Protein AF-A0A0D2UWC0-F1 (afdb_monomer_lite)

Sequence (132 aa):
METRSGVKDSIPAWIKFSVQAPGEIPYSGIYYDPPEEEKYVFKHPHTKRPKSLRIYESHAGMSSIDAATGSISRNLDNPLLVVPLKPSVAEFPAAKKEEQSD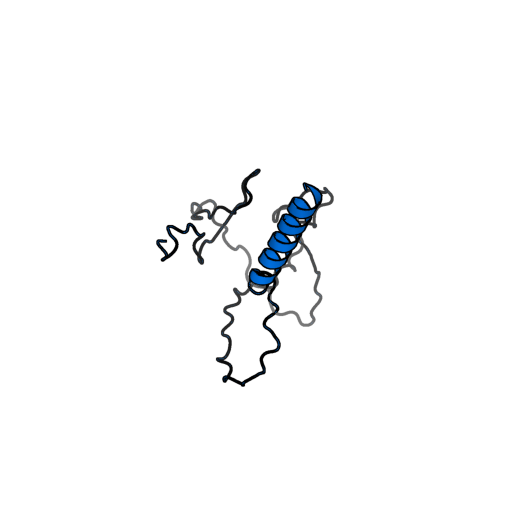RLSNLVGAGYQAFEDAILNKLTKAAKKQQK

Organism: Gossypium raimondii (NCBI:txid29730)

Structure (mmCIF, N/CA/C/O backbone):
data_AF-A0A0D2UWC0-F1
#
_entry.id   AF-A0A0D2UWC0-F1
#
loop_
_atom_site.group_PDB
_atom_site.id
_atom_site.type_symbol
_atom_site.label_atom_id
_atom_site.label_alt_id
_atom_site.label_comp_id
_atom_site.label_asym_id
_atom_site.label_entity_id
_atom_site.label_seq_id
_atom_site.pdbx_PDB_ins_code
_atom_site.Cartn_x
_atom_site.Cartn_y
_atom_site.Cartn_z
_atom_site.occupancy
_atom_site.B_iso_or_equiv
_atom_site.auth_seq_id
_atom_site.auth_comp_id
_atom_site.auth_asym_id
_atom_site.auth_atom_id
_atom_site.pdbx_PDB_model_num
ATOM 1 N N . MET A 1 1 ? -18.758 -11.211 12.415 1.00 65.81 1 MET A N 1
ATOM 2 C CA . MET A 1 1 ? -18.739 -12.634 12.840 1.00 65.81 1 MET A CA 1
ATOM 3 C C . MET A 1 1 ? -19.282 -12.731 14.249 1.00 65.81 1 MET A C 1
ATOM 5 O O . MET A 1 1 ? -18.874 -11.937 15.088 1.00 65.81 1 MET A O 1
ATOM 9 N N . GLU A 1 2 ? -20.167 -13.685 14.517 1.00 73.88 2 GLU A N 1
ATOM 10 C CA . GLU A 1 2 ? -20.607 -13.956 15.886 1.00 73.88 2 GLU A CA 1
ATOM 11 C C . GLU A 1 2 ? -19.516 -14.723 16.634 1.00 73.88 2 GLU A C 1
ATOM 13 O O . GLU A 1 2 ? -19.053 -15.776 16.195 1.00 73.88 2 GLU A O 1
ATOM 18 N N . THR A 1 3 ? -19.067 -14.172 17.754 1.00 81.25 3 THR A N 1
ATOM 19 C 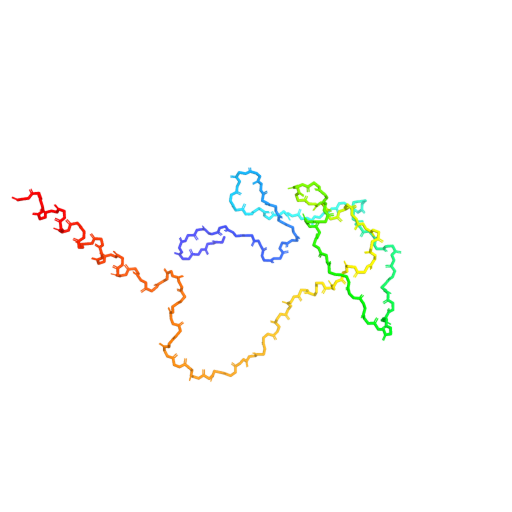CA . THR A 1 3 ? -18.187 -14.849 18.703 1.00 81.25 3 THR A CA 1
ATOM 20 C C . THR A 1 3 ? -18.947 -15.075 20.008 1.00 81.25 3 THR A C 1
ATOM 22 O O . THR A 1 3 ? -20.000 -14.484 20.247 1.00 81.25 3 THR A O 1
ATOM 25 N N . ARG A 1 4 ? -18.395 -15.896 20.914 1.00 78.44 4 ARG A N 1
ATOM 26 C CA . ARG A 1 4 ? -18.963 -16.090 22.266 1.00 78.44 4 ARG A CA 1
ATOM 27 C C . ARG A 1 4 ? -19.143 -14.781 23.055 1.00 78.44 4 ARG A C 1
ATOM 29 O O . ARG A 1 4 ? -19.887 -14.779 24.025 1.00 78.44 4 ARG A O 1
ATOM 36 N N . SER A 1 5 ? -18.463 -13.700 22.662 1.00 78.88 5 SER A N 1
ATOM 37 C CA . SER A 1 5 ? -18.536 -12.375 23.289 1.00 78.88 5 SER A CA 1
ATOM 38 C C . SER A 1 5 ? -19.416 -11.371 22.529 1.00 78.88 5 SER A C 1
ATOM 40 O O . SER A 1 5 ? -19.450 -10.209 22.920 1.00 78.88 5 SER A O 1
ATOM 42 N N . GLY A 1 6 ? -20.085 -11.776 21.443 1.00 86.50 6 GLY A N 1
ATOM 43 C CA . GLY A 1 6 ? -20.956 -10.915 20.634 1.00 86.50 6 GLY A CA 1
ATOM 44 C C . GLY A 1 6 ? -20.535 -10.798 19.166 1.00 86.50 6 GLY A C 1
ATOM 45 O O . GLY A 1 6 ? -19.699 -11.554 18.671 1.00 86.50 6 GLY A O 1
ATOM 46 N N . VAL A 1 7 ? -21.136 -9.849 18.444 1.00 84.44 7 VAL A N 1
ATOM 47 C CA . VAL A 1 7 ? -20.822 -9.594 17.029 1.00 84.44 7 VAL A CA 1
ATOM 48 C C . VAL A 1 7 ? -19.527 -8.792 16.932 1.00 84.44 7 VAL A C 1
ATOM 50 O O . VAL A 1 7 ? -19.414 -7.704 17.493 1.00 84.44 7 VAL A O 1
ATOM 53 N N . LYS A 1 8 ? -18.545 -9.333 16.211 1.00 83.81 8 LYS A N 1
ATOM 54 C CA . LYS A 1 8 ? -17.288 -8.656 15.894 1.00 83.81 8 LYS A CA 1
ATOM 55 C C . LYS A 1 8 ? -17.228 -8.312 14.414 1.00 83.81 8 LYS A C 1
ATOM 57 O O . LYS A 1 8 ? -17.226 -9.218 13.571 1.00 83.81 8 LYS A O 1
ATOM 62 N N . ASP A 1 9 ? -17.085 -7.027 14.129 1.00 84.38 9 ASP A N 1
ATOM 63 C CA . ASP A 1 9 ? -16.753 -6.536 12.799 1.00 84.38 9 ASP A CA 1
ATOM 64 C C . ASP A 1 9 ? -15.237 -6.475 12.645 1.00 84.38 9 ASP A C 1
ATOM 66 O O . ASP A 1 9 ? -14.488 -6.079 13.541 1.00 84.38 9 ASP A O 1
ATOM 70 N N . SER A 1 10 ? -14.746 -7.009 11.537 1.00 86.62 10 SER A N 1
ATOM 71 C CA . SER A 1 10 ? -13.321 -7.082 11.239 1.00 86.62 10 SER A CA 1
ATOM 72 C C . SER A 1 10 ? -13.139 -7.020 9.739 1.00 86.62 10 SER A C 1
ATOM 74 O O . SER A 1 10 ? -13.931 -7.583 8.983 1.00 86.62 10 SER A O 1
ATOM 76 N N . ILE A 1 11 ? -12.081 -6.340 9.316 1.00 88.94 11 ILE A N 1
ATOM 77 C CA . ILE A 1 11 ? -11.725 -6.252 7.906 1.00 88.94 11 ILE A CA 1
ATOM 78 C C . ILE A 1 11 ? -11.306 -7.654 7.427 1.00 88.94 11 ILE A C 1
ATOM 80 O O . ILE A 1 11 ? -10.550 -8.327 8.137 1.00 88.94 11 ILE A O 1
ATOM 84 N N . PRO A 1 12 ? -11.774 -8.122 6.255 1.00 89.75 12 PRO A N 1
ATOM 85 C CA . PRO A 1 12 ? -11.367 -9.413 5.717 1.00 89.75 12 PRO A CA 1
ATOM 86 C C . PRO A 1 12 ? -9.845 -9.515 5.587 1.00 89.75 12 PRO A C 1
ATOM 88 O O . PRO A 1 12 ? -9.204 -8.607 5.062 1.00 89.75 12 PRO A O 1
ATOM 91 N N . ALA A 1 13 ? -9.272 -10.651 5.991 1.00 89.50 13 ALA A N 1
ATOM 92 C CA . ALA A 1 13 ? -7.824 -10.878 5.930 1.00 89.50 13 ALA A CA 1
ATOM 93 C C . ALA A 1 13 ? -7.242 -10.766 4.505 1.00 89.50 13 ALA A C 1
ATOM 95 O O . ALA A 1 13 ? -6.058 -10.498 4.340 1.00 89.50 13 ALA A O 1
ATOM 96 N N . TRP A 1 14 ? -8.082 -10.955 3.484 1.00 90.81 14 TRP A N 1
ATOM 97 C CA . TRP A 1 14 ? -7.715 -10.939 2.066 1.00 90.81 14 TRP A CA 1
ATOM 98 C C . TRP A 1 14 ? -8.137 -9.653 1.340 1.00 90.81 14 TRP A C 1
ATOM 100 O O . TRP A 1 14 ? -8.199 -9.636 0.109 1.00 90.81 14 TRP A O 1
ATOM 110 N N . ILE A 1 15 ? -8.491 -8.589 2.071 1.00 90.50 15 ILE A N 1
ATOM 111 C CA . ILE A 1 15 ? -8.845 -7.313 1.444 1.00 90.50 15 ILE A CA 1
ATOM 112 C C . ILE A 1 15 ? -7.644 -6.762 0.658 1.00 90.50 15 ILE A C 1
ATOM 114 O O . ILE A 1 15 ? -6.505 -6.818 1.116 1.00 90.50 15 ILE A O 1
ATOM 118 N N . LYS A 1 16 ? -7.895 -6.228 -0.540 1.00 87.81 16 LYS A N 1
ATOM 119 C CA . LYS A 1 16 ? -6.838 -5.680 -1.409 1.00 87.81 16 LYS A CA 1
ATOM 120 C C . LYS A 1 16 ? -6.471 -4.237 -1.064 1.00 87.81 16 LYS A C 1
ATOM 122 O O . LYS A 1 16 ? -5.352 -3.816 -1.335 1.00 87.81 16 LYS A O 1
ATOM 127 N N . PHE A 1 17 ? -7.417 -3.476 -0.516 1.00 88.12 17 PHE A N 1
ATOM 128 C CA . PHE A 1 17 ? -7.252 -2.055 -0.246 1.00 88.12 17 PHE A CA 1
ATOM 129 C C . PHE A 1 17 ? -8.026 -1.647 1.009 1.00 88.12 17 PHE A C 1
ATOM 131 O O . PHE A 1 17 ? -9.131 -2.131 1.255 1.00 88.12 17 PHE A O 1
ATOM 138 N N . SER A 1 18 ? -7.451 -0.755 1.808 1.00 90.00 18 SER A N 1
ATOM 139 C CA . SER A 1 18 ? -8.107 -0.164 2.970 1.00 90.00 18 SER A CA 1
ATOM 140 C C . SER A 1 18 ? -7.734 1.306 3.086 1.00 90.00 18 SER A C 1
ATOM 142 O O . SER A 1 18 ? -6.631 1.713 2.723 1.00 90.00 18 SER A O 1
ATOM 144 N N . VAL A 1 19 ? -8.673 2.108 3.578 1.00 89.19 19 VAL A N 1
ATOM 145 C CA . VAL A 1 19 ? -8.497 3.552 3.749 1.00 89.19 19 VAL A CA 1
ATOM 146 C C . VAL A 1 19 ? -8.942 3.938 5.148 1.00 89.19 19 VAL A C 1
ATOM 148 O O . VAL A 1 19 ? -9.925 3.408 5.667 1.00 89.19 19 VAL A O 1
ATOM 151 N N . GLN A 1 20 ? -8.208 4.867 5.750 1.00 89.94 20 GLN A N 1
ATOM 152 C CA . GLN A 1 20 ? -8.623 5.554 6.963 1.00 89.94 20 GLN A CA 1
ATOM 153 C C . GLN A 1 20 ? -9.299 6.867 6.566 1.00 89.94 20 GLN A C 1
ATOM 155 O O . GLN A 1 20 ? -8.656 7.749 5.991 1.00 89.94 20 GLN A O 1
ATOM 160 N N . ALA A 1 21 ? -10.602 6.983 6.822 1.00 85.81 21 ALA A N 1
ATOM 161 C CA . ALA A 1 21 ? -11.333 8.208 6.533 1.00 85.81 21 ALA A CA 1
ATOM 162 C C . ALA A 1 21 ? -10.930 9.322 7.520 1.00 85.81 21 ALA A C 1
ATOM 164 O O . ALA A 1 21 ? -10.637 9.038 8.687 1.00 85.81 21 ALA A O 1
ATOM 165 N N . PRO A 1 22 ? -10.919 10.598 7.094 1.00 86.69 22 PRO A N 1
ATOM 166 C CA . PRO A 1 22 ? -10.664 11.708 8.005 1.00 86.69 22 PRO A CA 1
ATOM 167 C C . PRO A 1 22 ? -11.667 11.705 9.167 1.00 86.69 22 PRO A C 1
ATOM 169 O O . PRO A 1 22 ? -12.872 11.782 8.949 1.00 86.69 22 PRO A O 1
ATOM 172 N N . GLY A 1 23 ? -11.166 11.629 10.401 1.00 86.31 23 GLY A N 1
ATOM 173 C CA . GLY A 1 23 ? -11.996 11.602 11.612 1.00 86.31 23 GLY A CA 1
ATOM 174 C C . GLY A 1 23 ? -12.349 10.203 12.129 1.00 86.31 23 GLY A C 1
ATOM 175 O O . GLY A 1 23 ? -12.887 10.094 13.229 1.00 86.31 23 GLY A O 1
ATOM 176 N N . GLU A 1 24 ? -11.992 9.140 11.406 1.00 84.44 24 GLU A N 1
ATOM 177 C CA . GLU A 1 24 ? -12.154 7.761 11.867 1.00 84.44 24 GLU A CA 1
ATOM 178 C C . GLU A 1 24 ? -10.820 7.185 12.360 1.00 84.44 24 GLU A C 1
ATOM 180 O O . GLU A 1 24 ? -9.783 7.253 11.699 1.00 84.44 24 GLU A O 1
ATOM 185 N N . ILE A 1 25 ? -10.838 6.595 13.556 1.00 84.50 25 ILE A N 1
ATOM 186 C CA . ILE A 1 25 ? -9.710 5.811 14.073 1.00 84.50 25 ILE A CA 1
ATOM 187 C C . ILE A 1 25 ? -9.587 4.458 13.344 1.00 84.50 25 ILE A C 1
ATOM 189 O O . ILE A 1 25 ? -8.462 4.095 12.992 1.00 84.50 25 ILE A O 1
ATOM 193 N N . PRO A 1 26 ? -10.674 3.683 13.119 1.00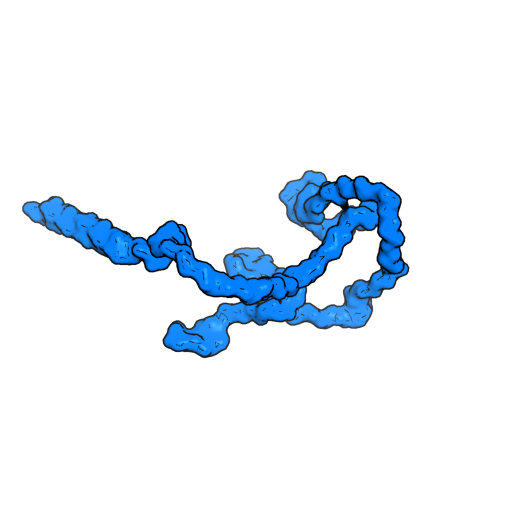 88.06 26 PRO A N 1
ATOM 194 C CA . PRO A 1 26 ? -10.554 2.406 12.428 1.00 88.06 26 PRO A CA 1
ATOM 195 C C . PRO A 1 26 ? -10.346 2.587 10.919 1.00 88.06 26 PRO A C 1
ATOM 197 O O . PRO A 1 26 ? -10.776 3.565 10.316 1.00 88.06 26 PRO A O 1
ATOM 200 N N . TYR A 1 27 ? -9.702 1.597 10.302 1.00 88.44 27 TYR A N 1
ATOM 201 C CA . TYR A 1 27 ? -9.628 1.491 8.848 1.00 88.44 27 TYR A CA 1
ATOM 202 C C . TYR A 1 27 ? -10.907 0.862 8.301 1.00 88.44 27 TYR A C 1
ATOM 204 O O . TYR A 1 27 ? -11.474 -0.049 8.908 1.00 88.44 27 TYR A O 1
ATOM 212 N N . SER A 1 28 ? -11.287 1.285 7.102 1.00 88.88 28 SER A N 1
ATOM 213 C CA . SER A 1 28 ? -12.367 0.683 6.331 1.00 88.88 28 SER A CA 1
ATOM 214 C C . SER A 1 28 ? -11.784 -0.129 5.176 1.00 88.88 28 SER A C 1
ATOM 216 O O . SER A 1 28 ? -10.943 0.354 4.415 1.00 88.88 28 SER A O 1
ATOM 218 N N . GLY A 1 29 ? -12.198 -1.393 5.060 1.00 88.19 29 GLY A N 1
ATOM 219 C CA . GLY A 1 29 ? -11.821 -2.257 3.942 1.00 88.19 29 GLY A CA 1
ATOM 220 C C . GLY A 1 29 ? -12.618 -1.895 2.694 1.00 88.19 29 GLY A C 1
ATOM 221 O O . GLY A 1 29 ? -13.845 -1.878 2.739 1.00 88.19 29 GLY A O 1
ATOM 222 N N . ILE A 1 30 ? -11.933 -1.629 1.585 1.00 90.12 30 ILE A N 1
ATOM 223 C CA . ILE A 1 30 ? -12.563 -1.261 0.315 1.00 90.12 30 ILE A CA 1
ATOM 224 C C . ILE A 1 30 ? -12.508 -2.457 -0.630 1.00 90.12 30 ILE A C 1
ATOM 226 O O . ILE A 1 30 ? -11.442 -3.026 -0.889 1.00 90.12 30 ILE A O 1
ATOM 230 N N . TYR A 1 31 ? -13.667 -2.832 -1.172 1.00 91.44 31 TYR A N 1
ATOM 231 C CA . TYR A 1 31 ? -13.725 -3.785 -2.271 1.00 91.44 31 TYR A CA 1
ATOM 232 C C . TYR A 1 31 ? -13.137 -3.134 -3.524 1.00 91.44 31 TYR A C 1
ATOM 234 O O . TYR A 1 31 ? -13.721 -2.219 -4.095 1.00 91.44 31 TYR A O 1
ATOM 242 N N . TYR A 1 32 ? -11.942 -3.581 -3.903 1.00 89.06 32 TYR A N 1
ATOM 243 C CA . TYR A 1 32 ? -11.191 -3.009 -5.010 1.00 89.06 32 TYR A CA 1
ATOM 244 C C . TYR A 1 32 ? -11.249 -3.932 -6.231 1.00 89.06 32 TYR A C 1
ATOM 246 O O . TYR A 1 32 ? -10.545 -4.950 -6.292 1.00 89.06 32 TYR A O 1
ATOM 254 N N . ASP A 1 33 ? -12.103 -3.553 -7.179 1.00 91.50 33 ASP A N 1
ATOM 255 C CA . ASP A 1 33 ? -12.262 -4.167 -8.499 1.00 91.50 33 ASP A CA 1
ATOM 256 C C . ASP A 1 33 ? -12.385 -3.051 -9.555 1.00 91.50 33 ASP A C 1
ATOM 258 O O . ASP A 1 33 ? -13.494 -2.681 -9.943 1.00 91.50 33 ASP A O 1
ATOM 262 N N . PRO A 1 34 ? -11.262 -2.398 -9.920 1.00 91.44 34 PRO A N 1
ATOM 263 C CA . PRO A 1 34 ? -11.288 -1.287 -10.864 1.00 91.44 34 PRO A CA 1
ATOM 264 C C . PRO A 1 34 ? -11.726 -1.772 -12.255 1.00 91.44 34 PRO A C 1
ATOM 266 O O . PRO A 1 34 ? -11.398 -2.903 -12.634 1.00 91.44 34 PRO A O 1
ATOM 269 N N . PRO A 1 35 ? -12.415 -0.929 -13.046 1.00 92.44 35 PRO A N 1
ATOM 270 C CA . PRO A 1 35 ? -12.741 -1.258 -14.429 1.00 92.44 35 PRO A CA 1
ATOM 271 C C . PRO A 1 35 ? -11.459 -1.493 -15.241 1.00 92.44 35 PRO A C 1
ATOM 273 O O . PRO A 1 35 ? -10.397 -0.955 -14.923 1.00 92.44 35 PRO A O 1
ATOM 276 N N . GLU A 1 36 ? -11.546 -2.282 -16.316 1.00 87.38 36 GLU A N 1
ATOM 277 C CA . GLU A 1 36 ? -10.363 -2.673 -17.104 1.00 87.38 36 GLU A CA 1
ATOM 278 C C . GLU A 1 36 ? -9.610 -1.457 -17.686 1.00 87.38 36 GLU A C 1
ATOM 280 O O . GLU A 1 36 ? -8.401 -1.520 -17.878 1.00 87.38 36 GLU A O 1
ATOM 285 N N . GLU A 1 37 ? -10.299 -0.328 -17.886 1.00 87.81 37 GLU A N 1
ATOM 286 C CA . GLU A 1 37 ? -9.713 0.949 -18.323 1.00 87.81 37 GLU A CA 1
ATOM 287 C C . GLU A 1 37 ? -8.795 1.600 -17.269 1.00 87.81 37 GLU A C 1
ATOM 289 O O . GLU A 1 37 ? -7.813 2.254 -17.621 1.00 87.81 37 GLU A O 1
ATOM 294 N N . GLU A 1 38 ? -9.081 1.408 -15.978 1.00 87.44 38 GLU A N 1
ATOM 295 C CA . GLU A 1 38 ? -8.299 1.957 -14.856 1.00 87.44 38 GLU A CA 1
ATOM 296 C C . GLU A 1 38 ? -7.244 0.972 -14.337 1.00 87.44 38 GLU A C 1
ATOM 298 O O . GLU A 1 38 ? -6.357 1.321 -13.549 1.00 87.44 38 GLU A O 1
ATOM 303 N N . LYS A 1 39 ? -7.328 -0.284 -14.770 1.00 89.94 39 LYS A N 1
ATOM 304 C CA . LYS A 1 39 ? -6.413 -1.335 -14.356 1.00 89.94 39 LYS A CA 1
ATOM 305 C C . LYS A 1 39 ? -5.053 -1.142 -15.016 1.00 89.94 39 LYS A C 1
ATOM 307 O O . LYS A 1 39 ? -4.904 -1.106 -16.235 1.00 89.94 39 LYS A O 1
ATOM 312 N N . TYR A 1 40 ? -4.018 -1.060 -14.190 1.00 87.06 40 TYR A N 1
ATOM 313 C CA . TYR A 1 40 ? -2.667 -0.842 -14.685 1.00 87.06 40 TYR A CA 1
ATOM 314 C C . TYR A 1 40 ? -2.132 -2.055 -15.464 1.00 87.06 40 TYR A C 1
ATOM 316 O O . TYR A 1 40 ? -2.028 -3.161 -14.928 1.00 87.06 40 TYR A O 1
ATOM 324 N N . VAL A 1 41 ? -1.712 -1.823 -16.711 1.00 88.12 41 VAL A N 1
ATOM 325 C CA . VAL A 1 41 ? -1.027 -2.816 -17.549 1.00 88.12 41 VAL A CA 1
ATOM 326 C C . VAL A 1 41 ? 0.481 -2.577 -17.500 1.00 88.12 41 VAL A C 1
ATOM 328 O O . VAL A 1 41 ? 0.970 -1.505 -17.863 1.00 88.12 41 VAL A O 1
ATOM 331 N N . PHE A 1 42 ? 1.241 -3.591 -17.076 1.00 86.94 42 PHE A N 1
ATOM 332 C CA . PHE A 1 42 ? 2.703 -3.532 -17.044 1.00 86.94 42 PHE A CA 1
ATOM 333 C C . PHE A 1 42 ? 3.278 -3.358 -18.454 1.00 86.94 42 PHE A C 1
ATOM 335 O O . PHE A 1 42 ? 3.180 -4.249 -19.294 1.00 86.94 42 PHE A O 1
ATOM 342 N N . LYS A 1 43 ? 3.919 -2.210 -18.701 1.00 87.75 43 LYS A N 1
ATOM 343 C CA . LYS A 1 43 ? 4.506 -1.868 -20.010 1.00 87.75 43 LYS A CA 1
ATOM 344 C C . LYS A 1 43 ? 5.930 -2.393 -20.210 1.00 87.75 43 LYS A C 1
ATOM 346 O O . LYS A 1 43 ? 6.387 -2.500 -21.344 1.00 87.75 43 LYS A O 1
ATOM 351 N N . HIS A 1 44 ? 6.646 -2.698 -19.128 1.00 84.69 44 HIS A N 1
ATOM 352 C CA . HIS A 1 44 ? 8.069 -3.039 -19.165 1.00 84.69 44 HIS A CA 1
ATOM 353 C C . HIS A 1 44 ? 8.332 -4.428 -18.565 1.00 84.69 44 HIS A C 1
ATOM 355 O O . HIS A 1 44 ? 7.742 -4.760 -17.534 1.00 84.69 44 HIS A O 1
ATOM 361 N N . PRO A 1 45 ? 9.219 -5.241 -19.173 1.00 88.25 45 PRO A N 1
ATOM 362 C CA . PRO A 1 45 ? 9.608 -6.534 -18.623 1.00 88.25 45 PRO A CA 1
ATOM 363 C C . PRO A 1 45 ? 10.520 -6.373 -17.400 1.00 88.25 45 PRO A C 1
ATOM 365 O O . PRO A 1 45 ? 11.161 -5.340 -17.206 1.00 88.25 45 PRO A O 1
ATOM 368 N N . HIS A 1 46 ? 10.623 -7.431 -16.594 1.00 83.56 46 HIS A N 1
ATOM 369 C CA . HIS A 1 46 ? 11.535 -7.458 -15.452 1.00 83.56 46 HIS A CA 1
ATOM 370 C C . HIS A 1 46 ? 12.998 -7.293 -15.900 1.00 83.56 46 HIS A C 1
ATOM 372 O O . HIS A 1 46 ? 13.435 -7.886 -16.891 1.00 83.56 46 HIS A O 1
ATOM 378 N N . THR A 1 47 ? 13.765 -6.486 -15.167 1.00 85.50 47 THR A N 1
ATOM 379 C CA . THR A 1 47 ? 15.168 -6.201 -15.485 1.00 85.50 47 THR A CA 1
ATOM 380 C C . THR A 1 47 ? 16.052 -7.429 -15.249 1.00 85.50 47 THR A C 1
ATOM 382 O O . THR A 1 47 ? 15.762 -8.302 -14.432 1.00 85.50 47 THR A O 1
ATOM 385 N N . LYS A 1 48 ? 17.165 -7.529 -15.987 1.00 87.00 48 LYS A N 1
ATOM 386 C CA . LYS A 1 48 ? 18.143 -8.606 -15.775 1.00 87.00 48 LYS A CA 1
ATOM 387 C C . LYS A 1 48 ? 18.907 -8.370 -14.473 1.00 87.00 48 LYS A C 1
ATOM 389 O O . LYS A 1 48 ? 19.215 -7.230 -14.130 1.00 87.00 48 LYS A O 1
ATOM 394 N N . ARG A 1 49 ? 19.283 -9.459 -13.793 1.00 84.62 49 ARG A N 1
ATOM 395 C CA . ARG A 1 49 ? 20.094 -9.395 -12.571 1.00 84.62 49 ARG A CA 1
ATOM 396 C C . ARG A 1 49 ? 21.403 -8.629 -12.845 1.00 84.62 49 ARG A C 1
ATOM 398 O O . ARG A 1 49 ? 22.149 -9.033 -13.741 1.00 84.62 49 ARG A O 1
ATOM 405 N N . PRO A 1 50 ? 21.700 -7.546 -12.104 1.00 86.81 50 PRO A N 1
ATOM 406 C CA . PRO A 1 50 ? 22.910 -6.765 -12.324 1.00 86.81 50 PRO A CA 1
ATOM 407 C C . PRO A 1 50 ? 24.154 -7.517 -11.829 1.00 86.81 50 PRO A C 1
ATOM 409 O O . PRO A 1 50 ? 24.073 -8.375 -10.950 1.00 86.81 50 PRO A O 1
ATOM 412 N N . LYS A 1 51 ? 25.323 -7.168 -12.382 1.00 86.88 51 LYS A N 1
ATOM 413 C CA . LYS A 1 51 ? 26.623 -7.747 -11.989 1.00 86.88 51 LYS A CA 1
ATOM 414 C C . LYS A 1 51 ? 27.066 -7.312 -10.585 1.00 86.88 51 LYS A C 1
ATOM 416 O O . LYS A 1 51 ? 27.748 -8.064 -9.903 1.00 86.88 51 LYS A O 1
ATOM 421 N N . SER A 1 52 ? 26.666 -6.115 -10.159 1.00 86.19 52 SER A N 1
ATOM 422 C CA . SER A 1 52 ? 26.897 -5.570 -8.821 1.00 86.19 52 SER A CA 1
ATOM 423 C C . SER A 1 52 ? 25.658 -4.813 -8.343 1.00 86.19 52 SER A C 1
ATOM 425 O O . SER A 1 52 ? 24.943 -4.205 -9.143 1.00 86.19 52 SER A O 1
ATOM 427 N N . LEU A 1 53 ? 25.377 -4.877 -7.040 1.00 83.56 53 LEU A N 1
ATOM 428 C CA . LEU A 1 53 ? 24.233 -4.200 -6.431 1.00 83.56 53 LEU A CA 1
ATOM 429 C C . LEU A 1 53 ? 24.631 -2.779 -6.027 1.00 83.56 53 LEU A C 1
ATOM 431 O O . LEU A 1 53 ? 25.552 -2.586 -5.240 1.00 83.56 53 LEU A O 1
ATOM 435 N N . ARG A 1 54 ? 23.912 -1.789 -6.557 1.00 83.38 54 ARG A N 1
ATOM 436 C CA . ARG A 1 54 ? 23.906 -0.410 -6.060 1.00 83.38 54 ARG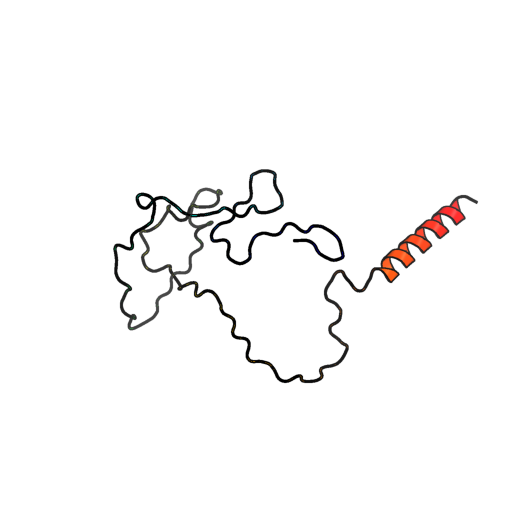 A CA 1
ATOM 437 C C . ARG A 1 54 ? 22.462 -0.083 -5.722 1.00 83.38 54 ARG A C 1
ATOM 439 O O . ARG A 1 54 ? 21.629 -0.040 -6.623 1.00 83.38 54 ARG A O 1
ATOM 446 N N . ILE A 1 55 ? 22.170 0.043 -4.434 1.00 82.06 55 ILE A N 1
ATOM 447 C CA . ILE A 1 55 ? 20.809 0.204 -3.924 1.00 82.06 55 ILE A CA 1
ATOM 448 C C . ILE A 1 55 ? 20.632 1.667 -3.542 1.00 82.06 55 ILE A C 1
ATOM 450 O O . ILE A 1 55 ? 21.439 2.211 -2.792 1.00 82.06 55 ILE A O 1
ATOM 454 N N . TYR A 1 56 ? 19.587 2.290 -4.075 1.00 78.69 56 TYR A N 1
ATOM 455 C CA . TYR A 1 56 ? 19.096 3.568 -3.585 1.00 78.69 56 TYR A CA 1
ATOM 456 C C . TYR A 1 56 ? 17.905 3.272 -2.680 1.00 78.69 56 TYR A C 1
ATOM 458 O O . TYR A 1 56 ? 16.943 2.654 -3.127 1.00 78.69 56 TYR A O 1
ATOM 466 N N . GLU A 1 57 ? 17.988 3.651 -1.411 1.00 76.31 57 GLU A N 1
ATOM 467 C CA . GLU A 1 57 ? 16.876 3.523 -0.474 1.00 76.31 57 GLU A CA 1
ATOM 468 C C . GLU A 1 57 ? 15.976 4.753 -0.603 1.00 76.31 57 GLU A C 1
ATOM 470 O O . GLU A 1 57 ? 16.460 5.881 -0.677 1.00 76.31 57 GLU A O 1
ATOM 475 N N . SER A 1 58 ? 14.662 4.550 -0.660 1.00 71.88 58 SER A N 1
ATOM 476 C CA . SER A 1 58 ? 13.716 5.661 -0.701 1.00 71.88 58 SER A CA 1
ATOM 477 C C . SER A 1 58 ? 12.440 5.334 0.051 1.00 71.88 58 SER A C 1
ATOM 479 O O . SER A 1 58 ? 12.057 4.171 0.189 1.00 71.88 58 SER A O 1
ATOM 481 N N . HIS A 1 59 ? 11.760 6.391 0.480 1.00 76.81 59 HIS A N 1
ATOM 482 C CA . HIS A 1 59 ? 10.473 6.311 1.141 1.00 76.81 59 HIS A CA 1
ATOM 483 C C . HIS A 1 59 ? 9.444 7.143 0.369 1.00 76.81 59 HIS A C 1
ATOM 485 O O . HIS A 1 59 ? 9.525 8.372 0.347 1.00 76.81 59 HIS A O 1
ATOM 491 N N . ALA A 1 60 ? 8.447 6.489 -0.239 1.00 71.62 60 ALA A N 1
ATOM 492 C CA . ALA A 1 60 ? 7.471 7.145 -1.117 1.00 71.62 60 ALA A CA 1
ATOM 493 C C . ALA A 1 60 ? 6.744 8.321 -0.435 1.00 71.62 60 ALA A C 1
ATOM 495 O O . ALA A 1 60 ? 6.709 9.421 -0.982 1.00 71.62 60 ALA A O 1
ATOM 496 N N . GLY A 1 61 ? 6.272 8.134 0.803 1.00 72.00 61 GLY A N 1
ATOM 497 C CA . GLY A 1 61 ? 5.547 9.168 1.553 1.00 72.00 61 GLY A CA 1
ATOM 498 C C . GLY A 1 61 ? 6.391 10.370 2.000 1.00 72.00 61 GLY A C 1
ATOM 499 O O . GLY A 1 61 ? 5.820 11.378 2.396 1.00 72.00 61 GLY A O 1
ATOM 500 N N . MET A 1 62 ? 7.725 10.281 1.925 1.00 72.25 62 MET A N 1
ATOM 501 C CA . MET A 1 62 ? 8.667 11.344 2.331 1.00 72.25 62 MET A CA 1
ATOM 502 C C . MET A 1 62 ? 9.535 11.823 1.159 1.00 72.25 62 MET A C 1
ATOM 504 O O . MET A 1 62 ? 10.501 12.551 1.343 1.00 72.25 62 MET A O 1
ATOM 508 N N . SER A 1 63 ? 9.202 11.399 -0.061 1.00 68.56 63 SER A N 1
ATOM 509 C CA . SER A 1 63 ? 9.946 11.743 -1.276 1.00 68.56 63 SER A CA 1
ATOM 510 C C . SER A 1 63 ? 9.625 13.145 -1.812 1.00 68.56 63 SER A C 1
ATOM 512 O O . SER A 1 63 ? 10.234 13.588 -2.783 1.00 68.56 63 SER A O 1
ATOM 514 N N . SER A 1 64 ? 8.652 13.837 -1.208 1.00 64.81 64 SER A N 1
ATOM 515 C CA . SER A 1 64 ? 8.217 15.180 -1.601 1.00 64.81 64 SER A CA 1
ATOM 516 C C . SER A 1 64 ? 8.885 16.261 -0.752 1.00 64.81 64 SER A C 1
ATOM 518 O O . SER A 1 64 ? 9.147 16.058 0.427 1.00 64.81 64 SER A O 1
ATOM 520 N N . ILE A 1 65 ? 9.138 17.418 -1.372 1.00 67.50 65 ILE A N 1
ATOM 521 C CA . ILE A 1 65 ? 9.661 18.620 -0.698 1.00 67.50 65 ILE A CA 1
ATOM 522 C C . ILE A 1 65 ? 8.597 19.222 0.233 1.00 67.50 65 ILE A C 1
ATOM 524 O O . ILE A 1 65 ? 8.921 19.768 1.284 1.00 67.50 65 ILE A O 1
ATOM 528 N N . ASP A 1 66 ? 7.324 19.098 -0.146 1.00 68.38 66 ASP A N 1
ATOM 529 C CA . ASP A 1 66 ? 6.201 19.518 0.683 1.00 68.38 66 ASP A CA 1
ATOM 530 C C . ASP A 1 66 ? 6.082 18.607 1.911 1.00 68.38 66 ASP A C 1
ATOM 532 O O . ASP A 1 66 ? 6.148 17.386 1.786 1.00 68.38 66 ASP A O 1
ATOM 536 N N . ALA A 1 67 ? 5.808 19.185 3.086 1.00 60.16 67 ALA A N 1
ATOM 537 C CA . ALA A 1 67 ? 5.599 18.458 4.348 1.00 60.16 67 ALA A CA 1
ATOM 538 C C . ALA A 1 67 ? 4.306 17.605 4.387 1.00 60.16 67 ALA A C 1
ATOM 540 O O . ALA A 1 67 ? 3.864 17.176 5.453 1.00 60.16 67 ALA A O 1
ATOM 541 N N . ALA A 1 68 ? 3.684 17.373 3.232 1.00 61.53 68 ALA A N 1
ATOM 542 C CA . ALA A 1 68 ? 2.548 16.485 3.059 1.00 61.53 68 ALA A CA 1
ATOM 543 C C . ALA A 1 68 ? 3.032 15.085 2.660 1.00 61.53 68 ALA A C 1
ATOM 545 O O . ALA A 1 68 ? 4.066 14.931 2.010 1.00 61.53 68 ALA A O 1
ATOM 546 N N . THR A 1 69 ? 2.262 14.053 3.008 1.00 57.00 69 THR A N 1
ATOM 547 C CA . THR A 1 69 ? 2.554 12.682 2.576 1.00 57.00 69 THR A CA 1
ATOM 548 C C . THR A 1 69 ? 2.614 12.625 1.049 1.00 57.00 69 THR A C 1
ATOM 550 O O . THR A 1 69 ? 1.609 12.826 0.365 1.00 57.00 69 THR A O 1
ATOM 553 N N . GLY A 1 70 ? 3.808 12.368 0.514 1.00 58.41 70 GLY A N 1
ATOM 554 C CA . GLY A 1 70 ? 4.031 12.256 -0.922 1.00 58.41 70 GLY A CA 1
ATOM 555 C C . GLY A 1 70 ? 3.210 11.115 -1.524 1.00 58.41 70 GLY A C 1
ATOM 556 O O . GLY A 1 70 ? 3.121 10.027 -0.956 1.00 58.41 70 GLY A O 1
ATOM 557 N N . SER A 1 71 ? 2.599 11.353 -2.684 1.00 60.50 71 SER A N 1
ATOM 558 C CA . SER A 1 71 ? 1.889 10.310 -3.427 1.00 60.50 71 SER A CA 1
ATOM 559 C C . SER A 1 71 ? 2.873 9.400 -4.165 1.00 60.50 71 SER A C 1
ATOM 561 O O . SER A 1 71 ? 3.885 9.863 -4.688 1.00 60.50 71 SER A O 1
ATOM 563 N N . ILE A 1 72 ? 2.531 8.114 -4.286 1.00 62.69 72 ILE A N 1
ATOM 564 C CA . ILE A 1 72 ? 3.324 7.106 -5.017 1.00 62.69 72 ILE A CA 1
ATOM 565 C C . ILE A 1 72 ? 3.579 7.526 -6.481 1.00 62.69 72 ILE A C 1
ATOM 567 O O . ILE A 1 72 ? 4.590 7.158 -7.067 1.00 62.69 72 ILE A O 1
ATOM 571 N N . SER A 1 73 ? 2.701 8.346 -7.064 1.00 59.19 73 SER A N 1
ATOM 572 C CA . SER A 1 73 ? 2.790 8.825 -8.446 1.00 59.19 73 SER A CA 1
ATOM 573 C C . SER A 1 73 ? 3.785 9.967 -8.690 1.00 59.19 73 SER A C 1
ATOM 575 O O . SER A 1 73 ? 3.972 10.347 -9.843 1.00 59.19 73 SER A O 1
ATOM 577 N N . ARG A 1 74 ? 4.399 10.561 -7.656 1.00 55.47 74 ARG A N 1
ATOM 578 C CA . ARG A 1 74 ? 5.160 11.813 -7.832 1.00 55.47 74 ARG A CA 1
ATOM 579 C C . ARG A 1 74 ? 6.562 11.653 -8.430 1.00 55.47 74 ARG A C 1
ATOM 581 O O . ARG A 1 74 ? 7.017 12.591 -9.073 1.00 55.47 74 ARG A O 1
ATOM 588 N N . ASN A 1 75 ? 7.254 10.528 -8.233 1.00 50.84 75 ASN A N 1
ATOM 589 C CA . ASN A 1 75 ? 8.601 10.331 -8.787 1.00 50.84 75 ASN A CA 1
ATOM 590 C C . ASN A 1 75 ? 8.788 8.887 -9.280 1.00 50.84 75 ASN A C 1
ATOM 592 O O . ASN A 1 75 ? 9.188 8.005 -8.522 1.00 50.84 75 ASN A O 1
ATOM 596 N N . LEU A 1 76 ? 8.452 8.653 -10.553 1.00 57.16 76 LEU A N 1
ATOM 597 C CA . LEU A 1 76 ? 8.638 7.367 -11.242 1.00 57.16 76 LEU A CA 1
ATOM 598 C C . LEU A 1 76 ? 9.935 7.313 -12.069 1.00 57.16 76 LEU A C 1
ATOM 600 O O . LEU A 1 76 ? 10.217 6.292 -12.695 1.00 57.16 76 LEU A O 1
ATOM 604 N N . ASP A 1 77 ? 10.740 8.379 -12.058 1.00 55.69 77 ASP A N 1
ATOM 605 C CA . ASP A 1 77 ? 11.924 8.508 -12.917 1.00 55.69 77 ASP A CA 1
ATOM 606 C C . ASP A 1 77 ? 13.132 7.707 -12.402 1.00 55.69 77 ASP A C 1
ATOM 608 O O . ASP A 1 77 ? 14.146 7.587 -13.091 1.00 55.69 77 ASP A O 1
ATOM 612 N N . ASN A 1 78 ? 13.029 7.116 -11.204 1.00 51.78 78 ASN A N 1
ATOM 613 C CA . ASN A 1 78 ? 14.036 6.211 -10.660 1.00 51.78 78 ASN A CA 1
ATOM 614 C C . ASN A 1 78 ? 13.580 4.738 -10.760 1.00 51.78 78 ASN A C 1
ATOM 616 O O . ASN A 1 78 ? 12.889 4.241 -9.867 1.00 51.78 78 ASN A O 1
ATOM 620 N N . PRO A 1 79 ? 14.003 3.988 -11.796 1.00 55.00 79 PRO A N 1
ATOM 621 C CA . PRO A 1 79 ? 13.568 2.609 -12.033 1.00 55.00 79 PRO A CA 1
ATOM 622 C C . PRO A 1 79 ? 14.147 1.574 -11.044 1.00 55.00 79 PRO A C 1
ATOM 624 O O . PRO A 1 79 ? 13.962 0.374 -11.244 1.00 55.00 79 PRO A O 1
ATOM 627 N N . LEU A 1 80 ? 14.881 1.992 -10.003 1.00 52.03 80 LEU A N 1
ATOM 628 C CA . LEU A 1 80 ? 15.612 1.091 -9.097 1.00 52.03 80 LEU A CA 1
ATOM 629 C C . LEU A 1 80 ? 14.880 0.747 -7.790 1.00 52.03 80 LEU A C 1
ATOM 631 O O . LEU A 1 80 ? 15.423 0.013 -6.966 1.00 52.03 80 LEU A O 1
ATOM 635 N N . LEU A 1 81 ? 13.656 1.232 -7.591 1.00 54.22 81 LEU A N 1
ATOM 636 C CA . LEU A 1 81 ? 12.938 1.115 -6.321 1.00 54.22 81 LEU A CA 1
ATOM 637 C C . LEU A 1 81 ? 11.713 0.215 -6.410 1.00 54.22 81 LEU A C 1
ATOM 639 O O . LEU A 1 81 ? 10.584 0.665 -6.267 1.00 54.22 81 LEU A O 1
ATOM 643 N N . VAL A 1 82 ? 11.944 -1.083 -6.578 1.00 47.59 82 VAL A N 1
ATOM 644 C CA . VAL A 1 82 ? 11.011 -2.093 -6.073 1.00 47.59 82 VAL A CA 1
ATOM 645 C C . VAL A 1 82 ? 11.847 -3.266 -5.574 1.00 47.59 82 VAL A C 1
ATOM 647 O O . VAL A 1 82 ? 12.220 -4.153 -6.342 1.00 47.59 82 VAL A O 1
ATOM 650 N N . VAL A 1 83 ? 12.141 -3.297 -4.270 1.00 47.22 83 VAL A N 1
ATOM 651 C CA . VAL A 1 83 ? 12.317 -4.598 -3.614 1.00 47.22 83 VAL A CA 1
ATOM 652 C C . VAL A 1 83 ? 10.964 -5.287 -3.774 1.00 47.22 83 VAL A C 1
ATOM 654 O O . VAL A 1 83 ? 9.962 -4.700 -3.360 1.00 47.22 83 VAL A O 1
ATOM 657 N N . PRO A 1 84 ? 10.877 -6.470 -4.408 1.00 40.66 84 PRO A N 1
ATOM 658 C CA . PRO A 1 84 ? 9.612 -7.171 -4.495 1.00 40.66 84 PRO A CA 1
ATOM 659 C C . PRO A 1 84 ? 9.104 -7.379 -3.068 1.00 40.66 84 PRO A C 1
ATOM 661 O O . PRO A 1 84 ? 9.723 -8.120 -2.300 1.00 40.66 84 PRO A O 1
ATOM 664 N N . LEU A 1 85 ? 7.994 -6.728 -2.712 1.00 41.03 85 LEU A N 1
ATOM 665 C CA . LEU A 1 85 ? 7.201 -7.114 -1.554 1.00 41.03 85 LEU A CA 1
ATOM 666 C C . LEU A 1 85 ? 6.610 -8.475 -1.901 1.00 41.03 85 LEU A C 1
ATOM 668 O O . LEU A 1 85 ? 5.497 -8.591 -2.408 1.00 41.03 85 LEU A O 1
ATOM 672 N N . LYS A 1 86 ? 7.404 -9.528 -1.700 1.00 34.69 86 LYS A N 1
ATOM 673 C CA . LYS A 1 86 ? 6.844 -10.865 -1.589 1.00 34.69 86 LYS A CA 1
ATOM 674 C C . LYS A 1 86 ? 5.862 -10.776 -0.420 1.00 34.69 86 LYS A C 1
ATOM 676 O O . LYS A 1 86 ? 6.300 -10.352 0.653 1.00 34.69 86 LYS A O 1
ATOM 681 N N . PRO A 1 87 ? 4.576 -11.138 -0.584 1.00 37.47 87 PRO A N 1
ATOM 682 C CA . PRO A 1 87 ? 3.767 -11.425 0.585 1.00 37.47 87 PRO A CA 1
ATOM 683 C C . PRO A 1 87 ? 4.570 -12.448 1.380 1.00 37.47 87 PRO A C 1
ATOM 685 O O . PRO A 1 87 ? 4.957 -13.490 0.843 1.00 37.47 87 PRO A O 1
ATOM 688 N N . SER A 1 88 ? 4.937 -12.101 2.610 1.00 36.88 88 SER A N 1
ATOM 689 C CA . SER A 1 88 ? 5.592 -13.041 3.499 1.00 36.88 88 SER A CA 1
ATOM 690 C C . SER A 1 88 ? 4.555 -14.103 3.835 1.00 36.88 88 SER A C 1
ATOM 692 O O . SER A 1 88 ? 3.858 -14.016 4.844 1.00 36.88 88 SER A O 1
ATOM 694 N N . VAL A 1 89 ? 4.427 -15.109 2.975 1.00 42.38 89 VAL A N 1
ATOM 695 C CA . VAL A 1 89 ? 3.984 -16.421 3.415 1.00 42.38 89 VAL A CA 1
ATOM 696 C C . VAL A 1 89 ? 5.126 -16.909 4.290 1.00 42.38 89 VAL A C 1
ATOM 698 O O . VAL A 1 89 ? 6.092 -17.510 3.827 1.00 42.38 89 VAL A O 1
ATOM 701 N N . ALA A 1 90 ? 5.083 -16.504 5.554 1.00 37.94 90 ALA A N 1
ATOM 702 C CA . ALA A 1 90 ? 5.899 -17.105 6.576 1.00 37.94 90 ALA A CA 1
ATOM 703 C C . ALA A 1 90 ? 5.384 -18.540 6.731 1.00 37.94 90 ALA A C 1
ATOM 705 O O . ALA A 1 90 ? 4.485 -18.815 7.521 1.00 37.94 90 ALA A O 1
ATOM 706 N N . GLU A 1 91 ? 5.921 -19.458 5.929 1.00 35.91 91 GLU A N 1
ATOM 707 C CA . GLU A 1 91 ? 5.962 -20.863 6.311 1.00 35.91 91 GLU A CA 1
ATOM 708 C C . GLU A 1 91 ? 6.926 -20.945 7.489 1.00 35.91 91 GLU A C 1
ATOM 710 O O . GLU A 1 91 ? 8.137 -21.106 7.344 1.00 35.91 91 GLU A O 1
ATOM 715 N N . PHE A 1 92 ? 6.380 -20.723 8.680 1.00 36.72 92 PHE A N 1
ATOM 716 C CA . PHE A 1 92 ? 7.086 -21.019 9.908 1.00 36.72 92 PHE A CA 1
ATOM 717 C C . PHE A 1 92 ? 7.342 -22.529 9.909 1.00 36.72 92 PHE A C 1
ATOM 719 O O . PHE A 1 92 ? 6.372 -23.295 9.886 1.00 3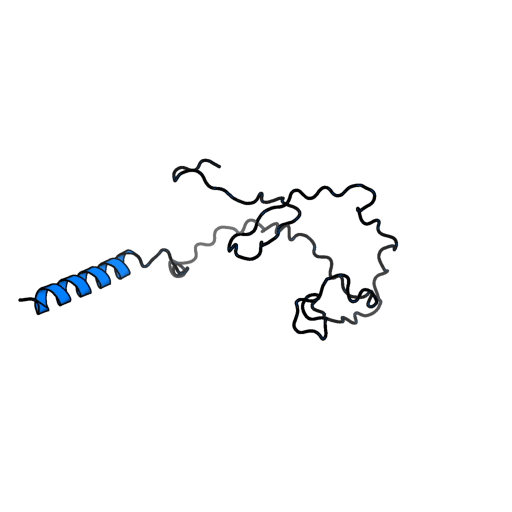6.72 92 PHE A O 1
ATOM 726 N N . PRO A 1 93 ? 8.604 -22.998 9.928 1.00 35.25 93 PRO A N 1
ATOM 727 C CA . PRO A 1 93 ? 8.844 -24.399 10.206 1.00 35.25 93 PRO A CA 1
ATOM 728 C C . PRO A 1 93 ? 8.222 -24.682 11.572 1.00 35.25 93 PRO A C 1
ATOM 730 O O . PRO A 1 93 ? 8.408 -23.905 12.510 1.00 35.25 93 PRO A O 1
ATOM 733 N N . ALA A 1 94 ? 7.443 -25.759 11.669 1.00 40.06 94 ALA A N 1
ATOM 734 C CA . ALA A 1 94 ? 6.873 -26.204 12.930 1.00 40.06 94 ALA A CA 1
ATOM 735 C C . ALA A 1 94 ? 8.023 -26.466 13.912 1.00 40.06 94 ALA A C 1
ATOM 737 O O . ALA A 1 94 ? 8.674 -27.513 13.876 1.00 40.06 94 ALA A O 1
ATOM 738 N N . ALA A 1 95 ? 8.315 -25.469 14.747 1.00 39.81 95 ALA A N 1
ATOM 739 C CA . ALA A 1 95 ? 9.313 -25.567 15.787 1.00 39.81 95 ALA A CA 1
ATOM 740 C C . ALA A 1 95 ? 8.868 -26.678 16.736 1.00 39.81 95 ALA A C 1
ATOM 742 O O . ALA A 1 95 ? 7.745 -26.674 17.251 1.00 39.81 95 ALA A O 1
ATOM 743 N N . LYS A 1 96 ? 9.749 -27.661 16.934 1.00 39.09 96 LYS A N 1
ATOM 744 C CA . LYS A 1 96 ? 9.595 -28.643 18.003 1.00 39.09 96 LYS A CA 1
ATOM 745 C C . LYS A 1 96 ? 9.405 -27.865 19.305 1.00 39.09 96 LYS A C 1
ATOM 747 O O . LYS A 1 96 ? 10.145 -26.921 19.562 1.00 39.09 96 LYS A O 1
ATOM 752 N N . LYS A 1 97 ? 8.394 -28.253 20.088 1.00 40.81 97 LYS A N 1
ATOM 753 C CA . LYS A 1 97 ? 8.193 -27.776 21.460 1.00 40.81 97 LYS A CA 1
ATOM 754 C C . LYS A 1 97 ? 9.483 -28.025 22.238 1.00 40.81 97 LYS A C 1
ATOM 756 O O . LYS A 1 97 ? 9.746 -29.154 22.639 1.00 40.81 97 LYS A O 1
ATOM 761 N N . GLU A 1 98 ? 10.270 -26.977 22.418 1.00 42.19 98 GLU A N 1
ATOM 762 C CA . GLU A 1 98 ? 11.268 -26.903 23.469 1.00 42.19 98 GLU A CA 1
ATOM 763 C C . GLU A 1 98 ? 10.640 -26.167 24.647 1.00 42.19 98 GLU A C 1
ATOM 765 O O . GLU A 1 98 ? 10.073 -25.080 24.530 1.00 42.19 98 GLU A O 1
ATOM 770 N N . GLU A 1 99 ? 10.677 -26.849 25.778 1.00 52.50 99 GLU A N 1
ATOM 771 C CA . GLU A 1 99 ? 10.141 -26.446 27.062 1.00 52.50 99 GLU A CA 1
ATOM 772 C C . GLU A 1 99 ? 11.037 -25.339 27.637 1.00 52.50 99 GLU A C 1
ATOM 774 O O . GLU A 1 99 ? 12.068 -25.599 28.251 1.00 52.50 99 GLU A O 1
ATOM 779 N N . GLN A 1 100 ? 10.680 -24.078 27.376 1.00 37.22 100 GLN A N 1
ATOM 780 C CA . GLN A 1 100 ? 11.334 -22.909 27.966 1.00 37.22 100 GLN A CA 1
ATOM 781 C C . GLN A 1 100 ? 10.400 -22.212 28.960 1.00 37.22 100 GLN A C 1
ATOM 783 O O . GLN A 1 100 ? 9.518 -21.452 28.579 1.00 37.22 100 GLN A O 1
ATOM 788 N N . SER A 1 101 ? 10.649 -22.532 30.234 1.00 44.31 101 SER A N 1
ATOM 789 C CA . SER A 1 101 ? 10.615 -21.698 31.448 1.00 44.31 101 SER A CA 1
ATOM 790 C C . SER A 1 101 ? 9.658 -20.496 31.493 1.00 44.31 101 SER A C 1
ATOM 792 O O . SER A 1 101 ? 9.763 -19.566 30.697 1.00 44.31 101 SER A O 1
ATOM 794 N N . ASP A 1 102 ? 8.836 -20.487 32.548 1.00 48.16 102 ASP A N 1
ATOM 795 C CA . ASP A 1 102 ? 7.833 -19.513 33.025 1.00 48.16 102 ASP A CA 1
ATOM 796 C C . ASP A 1 102 ? 8.276 -18.031 33.169 1.00 48.16 102 ASP A C 1
ATOM 798 O O . ASP A 1 102 ? 7.858 -17.328 34.089 1.00 48.16 102 ASP A O 1
ATOM 802 N N . ARG A 1 103 ? 9.137 -17.491 32.302 1.00 48.00 103 ARG A N 1
ATOM 803 C CA . ARG A 1 103 ? 9.726 -16.147 32.460 1.00 48.00 103 ARG A CA 1
ATOM 804 C C . ARG A 1 103 ? 9.378 -15.127 31.379 1.00 48.00 103 ARG A C 1
ATOM 806 O O . ARG A 1 103 ? 9.999 -14.069 31.343 1.00 48.00 103 ARG A O 1
ATOM 813 N N . LEU A 1 104 ? 8.367 -15.378 30.547 1.00 47.78 104 LEU A N 1
ATOM 814 C CA . LEU A 1 104 ? 7.953 -14.445 29.486 1.00 47.78 104 LEU A CA 1
ATOM 815 C C . LEU A 1 104 ? 6.443 -14.139 29.484 1.00 47.78 104 LEU A C 1
ATOM 817 O O . LEU A 1 104 ? 5.834 -14.005 28.429 1.00 47.78 104 LEU A O 1
ATOM 821 N N . SER A 1 105 ? 5.821 -13.984 30.656 1.00 48.56 105 SER A N 1
ATOM 822 C CA . SER A 1 105 ? 4.400 -13.599 30.768 1.00 48.56 105 SER A CA 1
ATOM 823 C C . SER A 1 105 ? 4.140 -12.083 30.791 1.00 48.56 105 SER A C 1
ATOM 825 O O . SER A 1 105 ? 3.008 -11.661 31.007 1.00 48.56 105 SER A O 1
ATOM 827 N N . ASN A 1 106 ? 5.145 -11.239 30.545 1.00 51.69 106 ASN A N 1
ATOM 828 C CA . ASN A 1 106 ? 4.997 -9.779 30.611 1.00 51.69 106 ASN A CA 1
ATOM 829 C C . ASN A 1 106 ? 4.682 -9.148 29.246 1.00 51.69 106 ASN A C 1
ATOM 831 O O . ASN A 1 106 ? 5.268 -8.134 28.867 1.00 51.69 106 ASN A O 1
ATOM 835 N N . LEU A 1 107 ? 3.739 -9.739 28.508 1.00 47.12 107 LEU A N 1
ATOM 836 C CA . LEU A 1 107 ? 3.096 -9.058 27.390 1.00 47.12 107 LEU A CA 1
ATOM 837 C C . LEU A 1 107 ? 2.059 -8.093 27.982 1.00 47.12 107 LEU A C 1
ATOM 839 O O . LEU A 1 107 ? 1.052 -8.507 28.557 1.00 47.12 107 LEU A O 1
ATOM 843 N N . VAL A 1 108 ? 2.394 -6.804 27.921 1.00 47.97 108 VAL A N 1
ATOM 844 C CA . VAL A 1 108 ? 1.640 -5.668 28.467 1.00 47.97 108 VAL A CA 1
ATOM 845 C C . VAL A 1 108 ? 0.135 -5.822 28.212 1.00 47.97 108 VAL A C 1
ATOM 847 O O . VAL A 1 108 ? -0.296 -5.928 27.068 1.00 47.97 108 VAL A O 1
ATOM 850 N N . GLY A 1 109 ? -0.654 -5.814 29.292 1.00 47.91 109 GLY A N 1
ATOM 851 C CA . GLY A 1 109 ? -2.109 -5.626 29.246 1.00 47.91 109 GLY A CA 1
ATOM 852 C C . GLY A 1 109 ? -2.970 -6.712 29.900 1.00 47.91 109 GLY A C 1
ATOM 853 O O . GLY A 1 109 ? -4.076 -6.398 30.313 1.00 47.91 109 GLY A O 1
ATOM 854 N N . ALA A 1 110 ? -2.500 -7.957 30.052 1.00 49.72 110 ALA A N 1
ATOM 855 C CA . ALA A 1 110 ? -3.365 -9.052 30.538 1.00 49.72 110 ALA A CA 1
ATOM 856 C C . ALA A 1 110 ? -3.051 -9.570 31.959 1.00 49.72 110 ALA A C 1
ATOM 858 O O . ALA A 1 110 ? -3.871 -10.267 32.552 1.00 49.72 110 ALA A O 1
ATOM 859 N N . GLY A 1 111 ? -1.879 -9.252 32.522 1.00 52.19 111 GLY A N 1
ATOM 860 C CA . GLY A 1 111 ? -1.401 -9.859 33.778 1.00 52.19 111 GLY A CA 1
ATOM 861 C C . GLY A 1 111 ? -1.621 -9.048 35.062 1.00 52.19 111 GLY A C 1
ATOM 862 O O . GLY A 1 111 ? -1.372 -9.568 36.145 1.00 52.19 111 GLY A O 1
ATOM 863 N N . TYR A 1 112 ? -2.057 -7.788 34.972 1.00 58.78 112 TYR A N 1
ATOM 864 C CA . TYR A 1 112 ? -2.028 -6.843 36.103 1.00 58.78 112 TYR A CA 1
ATOM 865 C C . TYR A 1 112 ? -3.404 -6.360 36.589 1.00 58.78 112 TYR A C 1
ATOM 867 O O . TYR A 1 112 ? -3.467 -5.513 37.476 1.00 58.78 112 TYR A O 1
ATOM 875 N N . GLN A 1 113 ? -4.506 -6.945 36.108 1.00 64.31 113 GLN A N 1
ATOM 876 C CA . GLN A 1 113 ? -5.863 -6.523 36.489 1.00 64.31 113 GLN A CA 1
ATOM 877 C C . GLN A 1 113 ? -6.100 -6.597 38.008 1.00 64.31 113 GLN A C 1
ATOM 879 O O . GLN A 1 113 ? -6.551 -5.642 38.633 1.00 64.31 113 GLN A O 1
ATOM 884 N N . ALA A 1 114 ? -5.684 -7.705 38.633 1.00 73.44 114 ALA A N 1
ATOM 885 C CA . ALA A 1 114 ? -5.831 -7.902 40.075 1.00 73.44 114 ALA A CA 1
ATOM 886 C C . ALA A 1 114 ? -5.004 -6.903 40.909 1.00 73.44 114 ALA A C 1
ATOM 888 O O . ALA A 1 114 ? -5.353 -6.597 42.050 1.00 73.44 114 ALA A O 1
ATOM 889 N N . PHE A 1 115 ? -3.902 -6.390 40.355 1.00 74.25 115 PHE A N 1
ATOM 890 C CA . PHE A 1 115 ? -3.068 -5.388 41.014 1.00 74.25 115 PHE A CA 1
ATOM 891 C C . PHE A 1 115 ? -3.683 -3.988 40.905 1.00 74.25 115 PHE A C 1
ATOM 893 O O . PHE A 1 115 ? -3.709 -3.258 41.897 1.00 74.25 115 PHE A O 1
ATOM 900 N N . GLU A 1 116 ? -4.230 -3.638 39.742 1.00 79.25 116 GLU A N 1
ATOM 901 C CA . GLU A 1 116 ? -4.958 -2.381 39.534 1.00 79.25 116 GLU A CA 1
ATOM 902 C C . GLU A 1 116 ? -6.187 -2.290 40.452 1.00 79.25 116 GLU A C 1
ATOM 904 O O . GLU A 1 116 ? -6.359 -1.292 41.160 1.00 79.25 116 GLU A O 1
ATOM 909 N N . ASP A 1 117 ? -6.958 -3.375 40.564 1.00 84.12 117 ASP A N 1
ATOM 910 C CA . ASP A 1 117 ? -8.109 -3.463 41.473 1.00 84.12 117 ASP A CA 1
ATOM 911 C C . ASP A 1 117 ? -7.693 -3.337 42.951 1.00 84.12 117 ASP A C 1
ATOM 913 O O . ASP A 1 117 ? -8.383 -2.712 43.769 1.00 84.12 117 ASP A O 1
ATOM 917 N N . ALA A 1 118 ? -6.530 -3.887 43.318 1.00 88.06 118 ALA A N 1
ATOM 918 C CA . ALA A 1 118 ? -5.982 -3.762 44.666 1.00 88.06 118 ALA A CA 1
ATOM 919 C C . ALA A 1 118 ? -5.550 -2.321 44.991 1.00 88.06 118 ALA A C 1
ATOM 921 O O . ALA A 1 118 ? -5.729 -1.865 46.128 1.00 88.06 118 ALA A O 1
ATOM 922 N N . ILE A 1 119 ? -5.008 -1.587 44.015 1.00 88.38 119 ILE A N 1
ATOM 923 C CA . ILE A 1 119 ? -4.677 -0.164 44.167 1.00 88.38 119 ILE A CA 1
ATOM 924 C C . ILE A 1 119 ? -5.957 0.660 44.330 1.00 88.38 119 ILE A C 1
ATOM 926 O O . ILE A 1 119 ? -6.041 1.472 45.258 1.00 88.38 119 ILE A O 1
ATOM 930 N N . LEU A 1 120 ? -6.978 0.409 43.507 1.00 87.00 120 LEU A N 1
ATOM 931 C CA . LEU A 1 120 ? -8.253 1.127 43.567 1.00 87.00 120 LEU A CA 1
ATOM 932 C C . LEU A 1 120 ? -8.948 0.936 44.928 1.00 87.00 120 LEU A C 1
ATOM 934 O O . LEU A 1 120 ? -9.428 1.892 45.546 1.00 87.00 120 LEU A O 1
ATOM 938 N N . ASN A 1 121 ? -8.925 -0.287 45.462 1.00 89.56 121 ASN A N 1
ATOM 939 C CA . ASN A 1 121 ? -9.465 -0.589 46.790 1.00 89.56 121 ASN A CA 1
ATOM 940 C C . ASN A 1 121 ? -8.673 0.076 47.928 1.00 89.56 121 ASN A C 1
ATOM 942 O O . ASN A 1 121 ? -9.259 0.517 48.921 1.00 89.56 121 ASN A O 1
ATOM 946 N N . LYS A 1 122 ? -7.346 0.200 47.807 1.00 91.38 122 LYS A N 1
ATOM 947 C CA . LYS A 1 122 ? -6.541 0.946 48.789 1.00 91.38 122 LYS A CA 1
ATOM 948 C C . LYS A 1 122 ? -6.858 2.440 48.763 1.00 91.38 122 LYS A C 1
ATOM 950 O O . LYS A 1 122 ? -7.013 3.029 49.833 1.00 91.38 122 LYS A O 1
ATOM 955 N N . LEU A 1 123 ? -7.003 3.032 47.578 1.00 89.50 123 LEU A N 1
ATOM 956 C CA . LEU A 1 123 ? -7.342 4.450 47.417 1.00 89.50 123 LEU A CA 1
ATOM 957 C C . LEU A 1 123 ? -8.734 4.772 47.973 1.00 89.50 123 LEU A C 1
ATOM 959 O O . LEU A 1 123 ? -8.886 5.716 48.746 1.00 89.50 123 LEU A O 1
ATOM 963 N N . THR A 1 124 ? -9.739 3.948 47.671 1.00 86.62 124 THR A N 1
ATOM 964 C CA . THR A 1 124 ? -11.106 4.135 48.192 1.00 86.62 124 THR A CA 1
ATOM 965 C C . THR A 1 124 ? -11.182 3.950 49.708 1.00 86.62 124 THR A C 1
ATOM 967 O O . THR A 1 124 ? -11.891 4.693 50.391 1.00 86.62 124 THR A O 1
ATOM 970 N N . LYS A 1 125 ? -10.419 3.004 50.271 1.00 89.12 125 LYS A N 1
ATOM 971 C CA . LYS A 1 125 ? -10.328 2.804 51.724 1.00 89.12 125 LYS A CA 1
ATOM 972 C C . LYS A 1 125 ? -9.599 3.957 52.420 1.00 89.12 125 LYS A C 1
ATOM 974 O O . LYS A 1 125 ? -10.014 4.353 53.508 1.00 89.12 125 LYS A O 1
ATOM 979 N N . ALA A 1 126 ? -8.552 4.509 51.805 1.00 86.50 126 ALA A N 1
ATOM 980 C CA . ALA A 1 126 ? -7.852 5.687 52.313 1.00 86.50 126 ALA A CA 1
ATOM 981 C C . ALA A 1 126 ? -8.755 6.931 52.290 1.00 86.50 126 ALA A C 1
ATOM 983 O O . ALA A 1 126 ? -8.854 7.620 53.304 1.00 86.50 126 ALA A O 1
ATOM 984 N N . ALA A 1 127 ? -9.488 7.152 51.195 1.00 84.31 127 ALA A N 1
ATOM 985 C CA . ALA A 1 127 ? -10.443 8.252 51.069 1.00 84.31 127 ALA A CA 1
ATOM 986 C C . ALA A 1 127 ? -11.569 8.164 52.117 1.00 84.31 127 ALA A C 1
ATOM 988 O O . ALA A 1 127 ? -11.864 9.145 52.794 1.00 84.31 127 ALA A O 1
ATOM 989 N N . LYS A 1 128 ? -12.138 6.970 52.341 1.00 80.25 128 LYS A N 1
ATOM 990 C CA . LYS A 1 128 ? -13.150 6.754 53.395 1.00 80.25 128 LYS A CA 1
ATOM 991 C C . LYS A 1 128 ? -12.598 6.936 54.812 1.00 80.25 128 LYS A C 1
ATOM 993 O O . LYS A 1 128 ? -13.342 7.333 55.700 1.00 80.25 128 LYS A O 1
ATOM 998 N N . LYS A 1 129 ? -11.311 6.650 55.039 1.00 78.44 129 LYS A N 1
ATOM 999 C CA . LYS A 1 129 ? -10.652 6.853 56.340 1.00 78.44 129 LYS A CA 1
ATOM 1000 C C . LYS A 1 129 ? -10.389 8.332 56.638 1.00 78.44 129 LYS A C 1
ATOM 1002 O O . LYS A 1 129 ? -10.335 8.691 57.802 1.00 78.44 129 LYS A O 1
ATOM 1007 N N . GLN A 1 130 ? -10.222 9.165 55.612 1.00 70.69 130 GLN A N 1
ATOM 1008 C CA . GLN A 1 130 ? -10.038 10.614 55.760 1.00 70.69 130 GLN A CA 1
ATOM 1009 C C . GLN A 1 130 ? -11.358 11.380 55.950 1.00 70.69 130 GLN A C 1
ATOM 1011 O O . GLN A 1 130 ? -11.334 12.527 56.374 1.00 70.69 130 GLN A O 1
ATOM 1016 N N . GLN A 1 131 ? -12.500 10.758 55.642 1.00 64.88 131 GLN A N 1
ATOM 1017 C CA . GLN A 1 131 ? -13.840 11.337 55.821 1.00 64.88 131 GLN A CA 1
ATOM 1018 C C . GLN A 1 131 ? -14.480 11.011 57.186 1.00 64.88 131 GLN A C 1
ATOM 1020 O O . GLN A 1 131 ? -15.669 11.267 57.376 1.00 64.88 131 GLN A O 1
ATOM 1025 N N . LYS A 1 132 ? -13.724 10.432 58.123 1.00 54.47 132 LYS A N 1
ATOM 1026 C CA . LYS A 1 132 ? -14.166 10.099 59.481 1.00 54.47 132 LYS A CA 1
ATOM 1027 C C . LYS A 1 132 ? -13.221 10.725 60.495 1.00 54.47 132 LYS A C 1
ATOM 1029 O O . LYS A 1 132 ? -13.730 11.173 61.541 1.00 54.47 132 LYS A O 1
#

pLDDT: mean 70.86, std 18.52, range [34.69, 92.44]

Foldseek 3Di: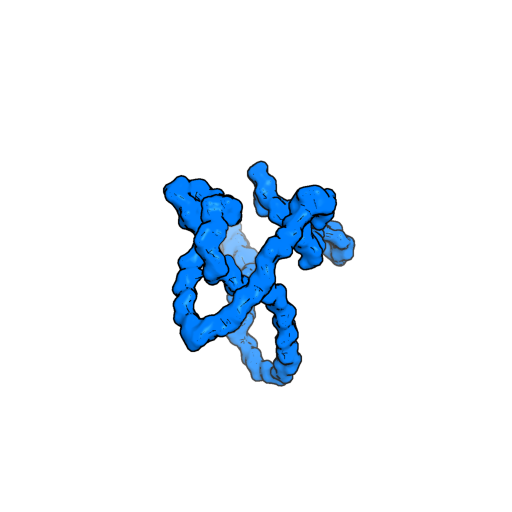
DQDPVGDDDDADPPQPDWDDDVPHPDIDGDRDDDDPVPDDDDPDDDDDDDPDDDADDDDQLPPDPDPGGHDNPPDPPDVRDDPDPDPPPPPPPPDDDDDDDPDPPPPPDDPCPVVVVVVVVVVVVVVVVVVD

Secondary structure (DSSP, 8-state):
-EETTEE-----TT-SEEE--TT-SS-EEE-----TTTSPP--SPPPPPPSS-------GGG-SSSSS---TTS----TT---------------------S-----TTSS-HHHHHHHHHHHHHHHHHHT-

Radius of gyration: 26.09 Å; chains: 1; bounding box: 48×48×80 Å

InterPro domains:
  IPR013783 Immunoglobulin-like fold [G3DSA:2.60.40.10] (4-39)